Protein AF-A0A9E8KRK4-F1 (afdb_monomer)

Sequence (147 aa):
MFVSPEVLLDMTDKDNFKDTRAEELSDENQLSNKIKDSARQIWLAGLGAYNKAEEDAGKIFDKLVKEGEEIEHMTRGVVEKRIKVVEDTVEGVKEKANGTIGKLESVFDQRVSKALQKMGIPTRAEIKALEAQIEELKKQLKEGGKG

Secondary structure (DSSP, 8-state):
------------SSTTSSHHHHHHHHHHHHHHHHHHHHHHHHHHHHHHHHHHHHHHHHHHHHHHHHHHHHHHHHHHHHHHHHHHHHHHHHHHHHHHHHHHHHHHHHHHHHHHHHHHHHTT---HHHHHHHHHHHHHHHHHHHHHTT-

Foldseek 3Di:
DDDDDDDPDDPPDPPPPPPVVVVVVVVVVVVVVVVVVVVVVVVVVVVVVVVVCV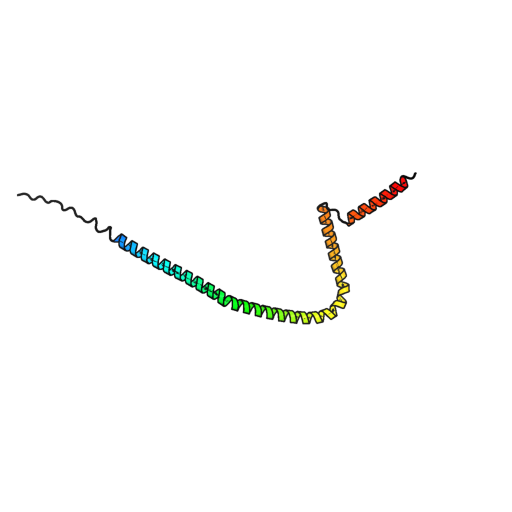VCVVVVVVVVVVVVVVVVVVVVVVVVVVVVVVVVVVVVCVVVVVVVVVVVVVVVVVVVCVVCVVVVHHDPVRVVVVVVVVVVVVVVCVVVVPD

Solvent-accessible surface area (backbone atoms only — not comparable to full-atom values): 8596 Å² total; per-residue (Å²): 136,85,88,81,88,81,82,81,79,81,88,82,82,72,84,79,72,64,59,66,58,58,54,53,58,50,53,51,51,52,51,53,50,53,50,53,51,49,52,49,50,54,50,51,49,50,54,51,50,50,54,49,49,57,64,48,44,55,58,52,48,55,49,51,50,51,54,48,52,52,52,48,53,54,49,48,58,52,46,56,59,46,48,66,58,42,62,76,46,48,78,74,41,59,74,66,49,55,63,54,53,54,52,54,52,52,53,48,53,53,51,52,52,54,51,34,50,77,72,71,42,83,49,73,68,56,53,52,54,50,52,53,51,51,54,52,52,52,48,53,50,59,62,66,72,72,119

Organism: NCBI:txid1632866

Mean predicted aligned error: 21.46 Å

Radius of gyration: 48.94 Å; Cα contacts (8 Å, |Δi|>4): 7; chains: 1; bounding box: 70×94×140 Å

pLDDT: mean 75.07, std 16.49, range [41.56, 96.25]

Structure (mmCIF, N/CA/C/O backbone):
data_AF-A0A9E8KRK4-F1
#
_entry.id   AF-A0A9E8KRK4-F1
#
loop_
_atom_site.group_PDB
_atom_site.id
_atom_site.type_symbol
_atom_site.label_atom_id
_atom_site.label_alt_id
_atom_site.label_comp_id
_atom_site.label_asym_id
_atom_site.label_entity_id
_atom_site.label_seq_id
_atom_site.pdbx_PDB_ins_code
_atom_site.Cartn_x
_atom_site.Cartn_y
_atom_site.Cartn_z
_atom_site.occupancy
_atom_site.B_iso_or_equiv
_atom_site.auth_seq_id
_atom_site.auth_comp_id
_atom_site.auth_asym_id
_atom_site.auth_atom_id
_atom_site.pdbx_PDB_model_num
ATOM 1 N N . MET A 1 1 ? 5.957 71.276 -94.567 1.00 41.56 1 MET A N 1
ATOM 2 C CA . MET A 1 1 ? 5.989 72.025 -93.293 1.00 41.56 1 MET A CA 1
ATOM 3 C C . MET A 1 1 ? 5.111 71.279 -92.303 1.00 41.56 1 MET A C 1
ATOM 5 O O . MET A 1 1 ? 4.092 70.760 -92.734 1.00 41.56 1 MET A O 1
ATOM 9 N N . PHE A 1 2 ? 5.519 71.273 -91.034 1.00 41.66 2 PHE A N 1
ATOM 10 C CA . PHE A 1 2 ? 4.837 70.743 -89.847 1.00 41.66 2 PHE A CA 1
ATOM 11 C C . PHE A 1 2 ? 4.926 69.237 -89.558 1.00 41.66 2 PHE A C 1
ATOM 13 O O . PHE A 1 2 ? 4.296 68.396 -90.186 1.00 41.66 2 PHE A O 1
ATOM 20 N N . VAL A 1 3 ? 5.735 68.966 -88.532 1.00 46.81 3 VAL A N 1
ATOM 21 C CA . VAL A 1 3 ? 5.814 67.748 -87.725 1.00 46.81 3 VAL A CA 1
ATOM 22 C C . VAL A 1 3 ? 4.644 67.760 -86.736 1.00 46.81 3 VAL A C 1
ATOM 24 O O . VAL A 1 3 ? 4.296 68.814 -86.206 1.00 46.81 3 VAL A O 1
ATOM 27 N N . SER A 1 4 ? 4.075 66.598 -86.436 1.00 46.97 4 SER A N 1
ATOM 28 C CA . SER A 1 4 ? 3.363 66.349 -85.177 1.00 46.97 4 SER A CA 1
ATOM 29 C C . SER A 1 4 ? 3.874 65.021 -84.611 1.00 46.97 4 SER A C 1
ATOM 31 O O . SER A 1 4 ? 3.850 64.032 -85.343 1.00 46.97 4 SER A O 1
ATOM 33 N N . PRO A 1 5 ? 4.401 64.983 -83.374 1.00 50.00 5 PRO A N 1
ATOM 34 C CA . PRO A 1 5 ? 4.857 63.753 -82.743 1.00 50.00 5 PRO A CA 1
ATOM 35 C C . PRO A 1 5 ? 3.694 63.117 -81.969 1.00 50.00 5 PRO A C 1
ATOM 37 O O . PRO A 1 5 ? 3.193 63.710 -81.015 1.00 50.00 5 PRO A O 1
ATOM 40 N N . GLU A 1 6 ? 3.255 61.920 -82.365 1.00 52.84 6 GLU A N 1
ATOM 41 C CA . GLU A 1 6 ? 2.418 61.102 -81.484 1.00 52.84 6 GLU A CA 1
ATOM 42 C C . GLU A 1 6 ? 3.288 60.502 -80.378 1.00 52.84 6 GLU A C 1
ATOM 44 O O . GLU A 1 6 ? 4.323 59.878 -80.619 1.00 52.84 6 GLU A O 1
ATOM 49 N N . VAL A 1 7 ? 2.854 60.749 -79.146 1.00 53.91 7 VAL A N 1
ATOM 50 C CA . VAL A 1 7 ? 3.416 60.213 -77.913 1.00 53.91 7 VAL A CA 1
ATOM 51 C C . VAL A 1 7 ? 3.187 58.702 -77.905 1.00 53.91 7 VAL A C 1
ATOM 53 O O . VAL A 1 7 ? 2.062 58.234 -77.749 1.00 53.91 7 VAL A O 1
ATOM 56 N N . LEU A 1 8 ? 4.268 57.944 -78.084 1.00 45.28 8 LEU A N 1
ATOM 57 C CA . LEU A 1 8 ? 4.301 56.499 -77.901 1.00 45.28 8 LEU A CA 1
ATOM 58 C C . LEU A 1 8 ? 4.106 56.196 -76.407 1.00 45.28 8 LEU A C 1
ATOM 60 O O . LEU A 1 8 ? 5.039 56.320 -75.616 1.00 45.28 8 LEU A O 1
ATOM 64 N N . LEU A 1 9 ? 2.873 55.863 -76.024 1.00 52.34 9 LEU A N 1
ATOM 65 C CA . LEU A 1 9 ? 2.528 55.436 -74.672 1.00 52.34 9 LEU A CA 1
ATOM 66 C C . LEU A 1 9 ? 3.186 54.073 -74.413 1.00 52.34 9 LEU A C 1
ATOM 68 O O . LEU A 1 9 ? 2.834 53.070 -75.033 1.00 52.34 9 LEU A O 1
ATOM 72 N N . ASP A 1 10 ? 4.190 54.089 -73.542 1.00 51.00 10 ASP A N 1
ATOM 73 C CA . ASP A 1 10 ? 4.962 52.939 -73.089 1.00 51.00 10 ASP A CA 1
ATOM 74 C C . ASP A 1 10 ? 4.035 51.846 -72.526 1.00 51.00 10 ASP A C 1
ATOM 76 O O . ASP A 1 10 ? 3.279 52.059 -71.578 1.00 51.00 10 ASP A O 1
ATOM 80 N N . MET A 1 11 ? 4.071 50.675 -73.161 1.00 48.31 11 MET A N 1
ATOM 81 C CA . MET A 1 11 ? 3.441 49.448 -72.691 1.00 48.31 11 MET A CA 1
ATOM 82 C C . MET A 1 11 ? 4.439 48.670 -71.817 1.00 48.31 11 MET A C 1
ATOM 84 O O . MET A 1 11 ? 4.900 47.606 -72.218 1.00 48.31 11 MET A O 1
ATOM 88 N N . THR A 1 12 ? 4.756 49.159 -70.619 1.00 55.94 12 THR A N 1
ATOM 89 C CA . THR A 1 12 ? 5.529 48.411 -69.605 1.00 55.94 12 THR A CA 1
ATOM 90 C C . THR A 1 12 ? 4.740 48.244 -68.313 1.00 55.94 12 THR A C 1
ATOM 92 O O . THR A 1 12 ? 5.127 48.726 -67.257 1.00 55.94 12 THR A O 1
ATOM 95 N N . ASP A 1 13 ? 3.616 47.522 -68.370 1.00 59.22 13 ASP A N 1
ATOM 96 C CA . ASP A 1 13 ? 2.919 47.132 -67.131 1.00 59.22 13 ASP A CA 1
ATOM 97 C C . ASP A 1 13 ? 2.108 45.827 -67.242 1.00 59.22 13 ASP A C 1
ATOM 99 O O . ASP A 1 13 ? 1.013 45.678 -66.697 1.00 59.22 13 ASP A O 1
ATOM 103 N N . LYS A 1 14 ? 2.615 44.843 -68.000 1.00 55.00 14 LYS A N 1
ATOM 104 C CA . LYS A 1 14 ? 2.030 43.483 -68.032 1.00 55.00 14 LYS 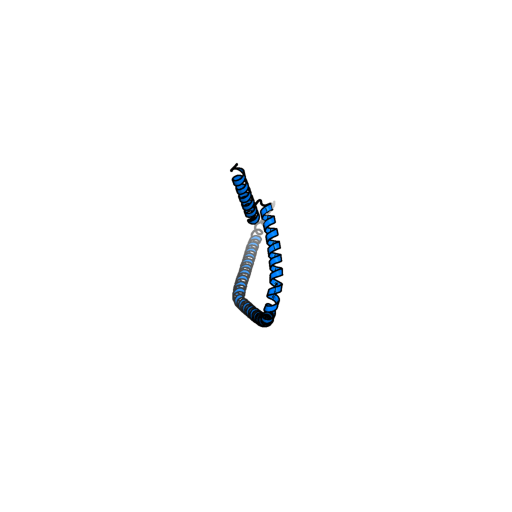A CA 1
ATOM 105 C C . LYS A 1 14 ? 3.021 42.342 -67.827 1.00 55.00 14 LYS A C 1
ATOM 107 O O . LYS A 1 14 ? 2.583 41.222 -67.554 1.00 55.00 14 LYS A O 1
ATOM 112 N N . ASP A 1 15 ? 4.320 42.619 -67.860 1.00 55.62 15 ASP A N 1
ATOM 113 C CA . ASP A 1 15 ? 5.356 41.583 -67.821 1.00 55.62 15 ASP A CA 1
ATOM 114 C C . ASP A 1 15 ? 5.916 41.325 -66.413 1.00 55.62 15 ASP A C 1
ATOM 116 O O . ASP A 1 15 ? 6.765 40.460 -66.251 1.00 55.62 15 ASP A O 1
ATOM 120 N N . ASN A 1 16 ? 5.413 42.016 -65.379 1.00 51.16 16 ASN A N 1
ATOM 121 C CA . ASN A 1 16 ? 5.883 41.858 -63.993 1.00 51.16 16 ASN A CA 1
ATOM 122 C C . ASN A 1 16 ? 4.881 41.155 -63.048 1.00 51.16 16 ASN A C 1
ATOM 124 O O . ASN A 1 16 ? 5.099 41.086 -61.847 1.00 51.16 16 ASN A O 1
ATOM 128 N N . PHE A 1 17 ? 3.757 40.629 -63.555 1.00 50.44 17 PHE A N 1
ATOM 129 C CA . PHE A 1 17 ? 2.760 39.934 -62.712 1.00 50.44 17 PHE A CA 1
ATOM 130 C C . PHE A 1 17 ? 2.837 38.398 -62.798 1.00 50.44 17 PHE A C 1
ATOM 132 O O . PHE A 1 17 ? 2.257 37.694 -61.973 1.00 50.44 17 PHE A O 1
ATOM 139 N N . LYS A 1 18 ? 3.516 37.850 -63.815 1.00 54.44 18 LYS A N 1
ATOM 140 C CA . LYS A 1 18 ? 3.541 36.398 -64.067 1.00 54.44 18 LYS A CA 1
ATOM 141 C C . LYS A 1 18 ? 4.725 35.666 -63.432 1.00 54.44 18 LYS A C 1
ATOM 143 O O . LYS A 1 18 ? 4.594 34.468 -63.201 1.00 54.44 18 LYS A O 1
ATOM 148 N N . ASP A 1 19 ? 5.819 36.360 -63.135 1.00 57.06 19 ASP A N 1
ATOM 149 C CA . ASP A 1 19 ? 7.064 35.736 -62.664 1.00 57.06 19 ASP A CA 1
ATOM 150 C C . ASP A 1 19 ? 7.009 35.403 -61.161 1.00 57.06 19 ASP A C 1
ATOM 152 O O . ASP A 1 19 ? 7.212 34.265 -60.747 1.00 57.06 19 ASP A O 1
ATOM 156 N N . THR A 1 20 ? 6.531 36.344 -60.341 1.00 55.06 20 THR A N 1
ATOM 157 C CA . THR A 1 20 ? 6.465 36.206 -58.874 1.00 55.06 20 THR A CA 1
ATOM 158 C C . THR A 1 20 ? 5.592 35.033 -58.404 1.00 55.06 20 THR A C 1
ATOM 160 O O . THR A 1 20 ? 5.883 34.385 -57.407 1.00 55.06 20 THR A O 1
ATOM 163 N N . ARG A 1 21 ? 4.528 34.700 -59.144 1.00 56.09 21 ARG A N 1
ATOM 164 C CA . ARG A 1 21 ? 3.570 33.651 -58.754 1.00 56.09 21 ARG A CA 1
ATOM 165 C C . ARG A 1 21 ? 4.003 32.241 -59.165 1.00 56.09 21 ARG A C 1
ATOM 167 O O . ARG A 1 21 ? 3.497 31.269 -58.611 1.00 56.09 21 ARG A O 1
ATOM 174 N N . ALA A 1 22 ? 4.902 32.110 -60.141 1.00 56.44 22 ALA A N 1
ATOM 175 C CA . ALA A 1 22 ? 5.449 30.815 -60.545 1.00 56.44 22 ALA A CA 1
ATOM 176 C C . ALA A 1 22 ? 6.539 30.337 -59.569 1.00 56.44 22 ALA A C 1
ATOM 178 O O . ALA A 1 22 ? 6.590 29.146 -59.257 1.00 56.44 22 ALA A O 1
ATOM 179 N N . GLU A 1 23 ? 7.341 31.262 -59.036 1.00 55.16 23 GLU A N 1
ATOM 180 C CA . GLU A 1 23 ? 8.349 30.975 -58.009 1.00 55.16 23 GLU A CA 1
ATOM 181 C C . GLU A 1 23 ? 7.698 30.627 -56.657 1.00 55.16 23 GLU A C 1
ATOM 183 O O . GLU A 1 23 ? 7.994 29.566 -56.102 1.00 55.16 23 GLU A O 1
ATOM 188 N N . GLU A 1 24 ? 6.702 31.403 -56.202 1.00 57.31 24 GLU A N 1
ATOM 189 C CA . GLU A 1 24 ? 5.967 31.148 -54.945 1.00 57.31 24 GLU A CA 1
ATOM 190 C C . GLU A 1 24 ? 5.288 29.764 -54.905 1.00 57.31 24 GLU A C 1
ATOM 192 O O . GLU A 1 24 ? 5.373 29.046 -53.906 1.00 57.31 24 GLU A O 1
ATOM 197 N N . LEU A 1 25 ? 4.664 29.336 -56.012 1.00 58.69 25 LEU A N 1
ATOM 198 C CA . LEU A 1 25 ? 4.032 28.012 -56.118 1.00 58.69 25 LEU A CA 1
ATOM 199 C C . LEU A 1 25 ? 5.056 26.866 -56.101 1.00 58.69 25 LEU A C 1
ATOM 201 O O . LEU A 1 25 ? 4.727 25.741 -55.712 1.00 58.69 25 LEU A O 1
ATOM 205 N N . SER A 1 26 ? 6.285 27.116 -56.555 1.00 61.09 26 SER A N 1
ATOM 206 C CA . SER A 1 26 ? 7.345 26.108 -56.586 1.00 61.09 26 SER A CA 1
ATOM 207 C C . SER A 1 26 ? 7.967 25.902 -55.201 1.00 61.09 26 SER A C 1
ATOM 209 O O . SER A 1 26 ? 8.136 24.756 -54.772 1.00 61.09 26 SER A O 1
ATOM 211 N N . ASP A 1 27 ? 8.181 26.987 -54.455 1.00 67.75 27 ASP A N 1
ATOM 212 C CA . ASP A 1 27 ? 8.719 26.957 -53.096 1.00 67.75 27 ASP A CA 1
ATOM 213 C C . ASP A 1 27 ? 7.719 26.367 -52.094 1.00 67.75 27 ASP A C 1
ATOM 215 O O . ASP A 1 27 ? 8.097 25.568 -51.231 1.00 67.75 27 ASP A O 1
ATOM 219 N N . GLU A 1 28 ? 6.422 26.657 -52.248 1.00 69.31 28 GLU A N 1
ATOM 220 C CA . GLU A 1 28 ? 5.367 26.067 -51.416 1.00 69.31 28 GLU A CA 1
ATOM 221 C C . GLU A 1 28 ? 5.260 24.545 -51.622 1.00 69.31 28 GLU A C 1
ATOM 223 O O . GLU A 1 28 ? 5.135 23.777 -50.660 1.00 69.31 28 GLU A O 1
ATOM 228 N N . ASN A 1 29 ? 5.406 24.074 -52.866 1.00 74.69 29 ASN A N 1
ATOM 229 C CA . ASN A 1 29 ? 5.457 22.643 -53.170 1.00 74.69 29 A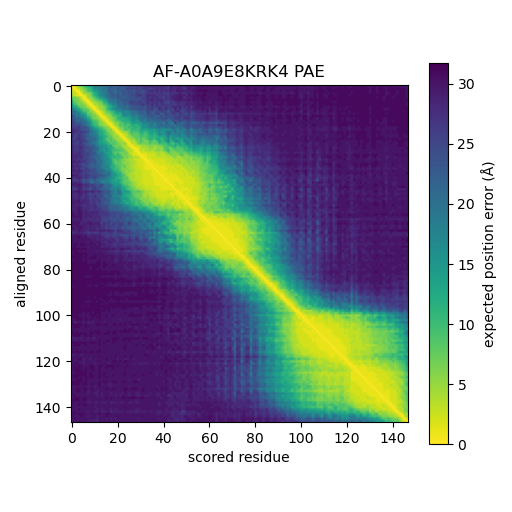SN A CA 1
ATOM 230 C C . ASN A 1 29 ? 6.713 21.973 -52.590 1.00 74.69 29 ASN A C 1
ATOM 232 O O . ASN A 1 29 ? 6.627 20.872 -52.037 1.00 74.69 29 ASN A O 1
ATOM 236 N N . GLN A 1 30 ? 7.875 22.627 -52.663 1.00 79.00 30 GLN A N 1
ATOM 237 C CA . GLN A 1 30 ? 9.105 22.110 -52.058 1.00 79.00 30 GLN A CA 1
ATOM 238 C C . GLN A 1 30 ? 9.022 22.053 -50.527 1.00 79.00 30 GLN A C 1
ATOM 240 O O . GLN A 1 30 ? 9.457 21.065 -49.926 1.00 79.00 30 GLN A O 1
ATOM 245 N N . LEU A 1 31 ? 8.432 23.065 -49.888 1.00 77.38 31 LEU A N 1
ATOM 246 C CA . LEU A 1 31 ? 8.219 23.091 -48.443 1.00 77.38 31 LEU A CA 1
ATOM 247 C C . LEU A 1 31 ? 7.224 22.008 -48.003 1.00 77.38 31 LEU A C 1
ATOM 249 O O . LEU A 1 31 ? 7.500 21.267 -47.057 1.00 77.38 31 LEU A O 1
ATOM 253 N N . SER A 1 32 ? 6.115 21.847 -48.730 1.00 85.62 32 SER A N 1
ATOM 254 C CA . SER A 1 32 ? 5.121 20.796 -48.475 1.00 85.62 32 SER A CA 1
ATOM 255 C C . SER A 1 32 ? 5.734 19.394 -48.559 1.00 85.62 32 SER A C 1
ATOM 257 O O . SER A 1 32 ? 5.465 18.541 -47.709 1.00 85.62 32 SER A O 1
ATOM 259 N N . ASN A 1 33 ? 6.619 19.155 -49.532 1.00 86.50 33 ASN A N 1
ATOM 260 C CA . ASN A 1 33 ? 7.318 17.877 -49.672 1.00 86.50 33 ASN A CA 1
ATOM 261 C C . ASN A 1 33 ? 8.293 17.619 -48.513 1.00 86.50 33 ASN A C 1
ATOM 263 O O . ASN A 1 33 ? 8.239 16.550 -47.907 1.00 86.50 33 ASN A O 1
ATOM 267 N N . LYS A 1 34 ? 9.092 18.615 -48.106 1.00 88.75 34 LYS A N 1
ATOM 268 C CA . LYS A 1 34 ? 9.997 18.495 -46.945 1.0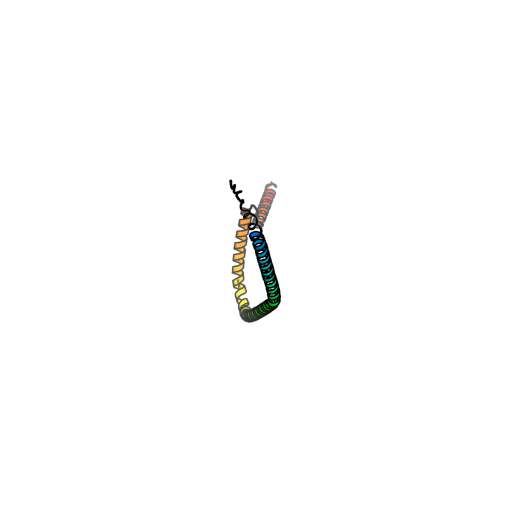0 88.75 34 LYS A CA 1
ATOM 269 C C . LYS A 1 34 ? 9.249 18.211 -45.638 1.00 88.75 34 LYS A C 1
ATOM 271 O O . LYS A 1 34 ? 9.725 17.424 -44.817 1.00 88.75 34 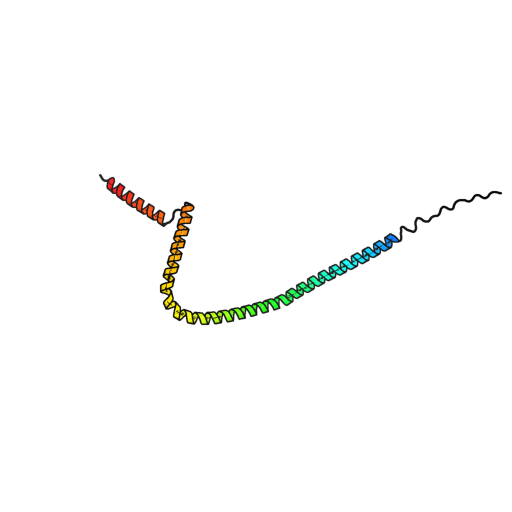LYS A O 1
ATOM 276 N N . ILE A 1 35 ? 8.070 18.811 -45.446 1.00 89.00 35 ILE A N 1
ATOM 277 C CA . ILE A 1 35 ? 7.216 18.558 -44.273 1.00 89.00 35 ILE A CA 1
ATOM 278 C C . ILE A 1 35 ? 6.676 17.124 -44.300 1.00 89.00 35 ILE A C 1
ATOM 280 O O . ILE A 1 35 ? 6.726 16.438 -43.279 1.00 89.00 35 ILE A O 1
ATOM 284 N N . LYS A 1 36 ? 6.203 16.638 -45.454 1.00 88.31 36 LYS A N 1
ATOM 285 C CA . LYS A 1 36 ? 5.734 15.248 -45.606 1.00 88.31 36 LYS A CA 1
ATOM 286 C C . LYS A 1 36 ? 6.849 14.236 -45.351 1.00 88.31 36 LYS A C 1
ATOM 288 O O . LYS A 1 36 ? 6.607 13.231 -44.682 1.00 88.31 36 LYS A O 1
ATOM 293 N N . ASP A 1 37 ? 8.058 14.511 -45.829 1.00 90.38 37 ASP A N 1
ATOM 294 C CA . ASP A 1 37 ? 9.218 13.648 -45.598 1.00 90.38 37 ASP A CA 1
ATOM 295 C C . ASP A 1 37 ? 9.626 13.636 -44.122 1.00 90.38 37 ASP A C 1
ATOM 297 O O . ASP A 1 37 ? 9.838 12.568 -43.548 1.00 90.38 37 ASP A O 1
ATOM 301 N N . SER A 1 38 ? 9.623 14.800 -43.468 1.00 90.31 38 SER A N 1
ATOM 302 C CA . SER A 1 38 ? 9.872 14.917 -42.025 1.00 90.31 38 SER A CA 1
ATOM 303 C C . SER A 1 38 ? 8.817 14.170 -41.203 1.00 90.31 38 SER A C 1
ATOM 305 O O . SER A 1 38 ? 9.152 13.405 -40.301 1.00 90.31 38 SER A O 1
ATOM 307 N N . ALA A 1 39 ? 7.535 14.324 -41.544 1.00 90.31 39 ALA A N 1
ATOM 308 C CA . ALA A 1 39 ? 6.440 13.623 -40.878 1.00 90.31 39 ALA A CA 1
ATOM 309 C C . ALA A 1 39 ? 6.554 12.099 -41.045 1.00 90.31 39 ALA A C 1
ATOM 311 O O . ALA A 1 39 ? 6.360 11.351 -40.086 1.00 90.31 39 ALA A O 1
ATOM 312 N N . ARG A 1 40 ? 6.937 11.629 -42.240 1.00 91.06 40 ARG A N 1
ATOM 313 C CA . ARG A 1 40 ? 7.214 10.211 -42.502 1.00 91.06 40 ARG A CA 1
ATOM 314 C C . ARG A 1 40 ? 8.386 9.707 -41.664 1.00 91.06 40 ARG A C 1
ATOM 316 O O . ARG A 1 40 ? 8.292 8.618 -41.110 1.00 91.06 40 ARG A O 1
ATOM 323 N N . GLN A 1 41 ? 9.469 10.473 -41.553 1.00 93.19 41 GLN A N 1
ATOM 324 C CA . GLN A 1 41 ? 10.622 10.103 -40.730 1.00 93.19 41 GLN A CA 1
ATOM 325 C C . GLN A 1 41 ? 10.263 10.018 -39.247 1.00 93.19 41 GLN A C 1
ATOM 327 O O . GLN A 1 41 ? 10.619 9.036 -38.604 1.00 93.19 41 GLN A O 1
ATOM 332 N N . ILE A 1 42 ? 9.510 10.988 -38.719 1.00 93.38 42 ILE A N 1
ATOM 333 C CA . ILE A 1 42 ? 9.024 10.962 -37.332 1.00 93.38 42 ILE A CA 1
ATOM 334 C C . ILE A 1 42 ? 8.140 9.734 -37.101 1.00 93.38 42 ILE A C 1
ATOM 336 O O . ILE A 1 42 ? 8.306 9.034 -36.105 1.00 93.38 42 ILE A O 1
ATOM 340 N N . TRP A 1 43 ? 7.242 9.428 -38.039 1.00 90.12 43 TRP A N 1
ATOM 341 C CA . TRP A 1 43 ? 6.377 8.255 -37.947 1.00 90.12 43 TRP A CA 1
ATOM 342 C C . TRP A 1 43 ? 7.169 6.941 -37.967 1.00 90.12 43 TRP A C 1
ATOM 344 O O . TRP A 1 43 ? 6.950 6.072 -37.126 1.00 90.12 43 TRP A O 1
ATOM 354 N N . LEU A 1 44 ? 8.132 6.803 -38.883 1.00 96.25 44 LEU A N 1
ATOM 355 C CA . LEU A 1 44 ? 9.001 5.626 -38.965 1.00 96.25 44 LEU A CA 1
ATOM 356 C C . LEU A 1 44 ? 9.899 5.483 -37.732 1.00 96.25 44 LEU A C 1
ATOM 358 O O . LEU A 1 44 ? 10.081 4.372 -37.244 1.00 96.25 44 LEU A O 1
ATOM 362 N N . ALA A 1 45 ? 10.420 6.590 -37.201 1.00 92.62 45 ALA A N 1
ATOM 363 C CA . ALA A 1 45 ? 11.179 6.602 -35.956 1.00 92.62 45 ALA A CA 1
ATOM 364 C C . ALA A 1 45 ? 10.304 6.183 -34.765 1.00 92.62 45 ALA A C 1
ATOM 366 O O . ALA A 1 45 ? 10.741 5.384 -33.941 1.00 92.62 45 ALA A O 1
ATOM 367 N N . GLY A 1 46 ? 9.053 6.651 -34.711 1.00 89.94 46 GLY A N 1
ATOM 368 C CA . GLY A 1 46 ? 8.070 6.227 -33.715 1.00 89.94 46 GLY A CA 1
ATOM 369 C C . GLY A 1 46 ? 7.763 4.730 -33.792 1.00 89.94 46 GLY A C 1
ATOM 370 O O . GLY A 1 46 ? 7.817 4.042 -32.775 1.00 89.94 46 GLY A O 1
ATOM 371 N N . LEU A 1 47 ? 7.518 4.199 -34.995 1.00 91.50 47 LEU A N 1
ATOM 372 C CA . LEU A 1 47 ? 7.292 2.764 -35.209 1.00 91.50 47 LEU A CA 1
ATOM 373 C C . LEU A 1 47 ? 8.536 1.918 -34.894 1.00 91.50 47 LEU A C 1
ATOM 375 O O . LEU A 1 47 ? 8.417 0.838 -34.321 1.00 91.50 47 LEU A O 1
ATOM 379 N N . GLY A 1 48 ? 9.733 2.404 -35.231 1.00 86.31 48 GLY A N 1
ATOM 380 C CA . GLY A 1 48 ? 10.995 1.743 -34.900 1.00 86.31 48 GLY A CA 1
ATOM 381 C C . GLY A 1 48 ? 11.255 1.700 -33.393 1.00 86.31 48 GLY A C 1
ATOM 382 O O . GLY A 1 48 ? 11.616 0.651 -32.866 1.00 86.31 48 GLY A O 1
ATOM 383 N N . ALA A 1 49 ? 11.013 2.808 -32.689 1.00 88.44 49 ALA A N 1
ATOM 384 C CA . ALA A 1 49 ? 11.136 2.883 -31.235 1.00 88.44 49 ALA A CA 1
ATOM 385 C C . ALA A 1 49 ? 10.096 2.011 -30.514 1.00 88.44 49 ALA A C 1
ATOM 387 O O . ALA A 1 49 ? 10.441 1.367 -29.529 1.00 88.44 49 ALA A O 1
ATOM 388 N N . TYR A 1 50 ? 8.856 1.942 -31.015 1.00 81.31 50 TYR A N 1
ATOM 389 C CA . TYR A 1 50 ? 7.815 1.063 -30.472 1.00 81.31 50 TYR A CA 1
ATOM 390 C C . TYR A 1 50 ? 8.196 -0.417 -30.598 1.00 81.31 50 TYR A C 1
ATOM 392 O O . TYR A 1 50 ? 8.214 -1.126 -29.595 1.00 81.31 50 TYR A O 1
ATOM 400 N N . ASN A 1 51 ? 8.600 -0.859 -31.796 1.00 82.81 51 ASN A N 1
ATOM 401 C CA . ASN A 1 51 ? 9.077 -2.231 -32.005 1.00 82.81 51 ASN A CA 1
ATOM 402 C C . ASN A 1 51 ? 10.308 -2.543 -31.138 1.00 82.81 51 ASN A C 1
ATOM 404 O O . ASN A 1 51 ? 10.421 -3.637 -30.591 1.00 82.81 51 ASN A O 1
ATOM 408 N N . LYS A 1 52 ? 11.226 -1.579 -30.973 1.00 77.69 52 LYS A N 1
ATOM 409 C CA . LYS A 1 52 ? 12.410 -1.748 -30.121 1.00 77.69 52 LYS A CA 1
ATOM 410 C C . LYS A 1 52 ? 12.046 -1.862 -28.640 1.00 77.69 52 LYS A C 1
ATOM 412 O O . LYS A 1 52 ? 12.617 -2.689 -27.936 1.00 77.69 52 LYS A O 1
ATOM 417 N N . ALA A 1 53 ? 11.085 -1.065 -28.179 1.00 76.12 53 ALA A N 1
ATOM 418 C CA . ALA A 1 53 ? 10.557 -1.147 -26.825 1.00 76.12 53 ALA A CA 1
ATOM 419 C C . ALA A 1 53 ? 9.835 -2.479 -26.573 1.00 76.12 53 ALA A C 1
ATOM 421 O O . ALA A 1 53 ? 9.994 -3.028 -25.493 1.00 76.12 53 ALA A O 1
ATOM 422 N N . GLU A 1 54 ? 9.103 -3.026 -27.549 1.00 74.75 54 GLU A N 1
ATOM 423 C CA . GLU A 1 54 ? 8.487 -4.358 -27.453 1.00 74.75 54 GLU A CA 1
ATOM 424 C C . GLU A 1 54 ? 9.544 -5.477 -27.390 1.00 74.75 54 GLU A C 1
ATOM 426 O O . GLU A 1 54 ? 9.487 -6.339 -26.513 1.00 74.75 54 GLU A O 1
ATOM 431 N N . GLU A 1 55 ? 10.563 -5.428 -28.255 1.00 75.12 55 GLU A N 1
ATOM 432 C CA . GLU A 1 55 ? 11.667 -6.400 -28.269 1.00 75.12 55 GLU A CA 1
ATOM 433 C C . GLU A 1 55 ? 12.485 -6.372 -26.963 1.00 75.12 55 GLU A C 1
ATOM 435 O O . GLU A 1 55 ? 12.877 -7.411 -26.425 1.00 75.12 55 GLU A O 1
ATOM 440 N N . ASP A 1 56 ? 12.755 -5.176 -26.436 1.00 76.88 56 ASP A N 1
ATOM 441 C CA . ASP A 1 56 ? 13.534 -5.006 -25.212 1.00 76.88 56 ASP A CA 1
ATOM 442 C C . ASP A 1 56 ? 12.672 -5.140 -23.938 1.00 76.88 56 ASP A C 1
ATOM 444 O O . ASP A 1 56 ? 13.220 -5.421 -22.869 1.00 76.88 56 ASP A O 1
ATOM 448 N N . ALA A 1 57 ? 11.337 -5.047 -24.030 1.00 71.00 57 ALA A N 1
ATOM 449 C CA . ALA A 1 57 ? 10.424 -5.270 -22.903 1.00 71.00 57 ALA A CA 1
ATOM 450 C C . ALA A 1 57 ? 10.517 -6.700 -22.360 1.00 71.00 57 ALA A C 1
ATOM 452 O O . ALA A 1 57 ? 10.540 -6.876 -21.143 1.00 71.00 57 ALA A O 1
ATOM 453 N N . GLY A 1 58 ? 10.646 -7.708 -23.231 1.00 77.19 58 GLY A N 1
ATOM 454 C CA . GLY A 1 58 ? 10.844 -9.100 -22.805 1.00 77.19 58 GLY A CA 1
ATOM 455 C C . GLY A 1 58 ? 12.132 -9.284 -21.996 1.00 77.19 58 GLY A C 1
ATOM 456 O O . GLY A 1 58 ? 12.116 -9.870 -20.919 1.00 77.19 58 GLY A O 1
ATOM 457 N N . LYS A 1 59 ? 13.238 -8.678 -22.448 1.00 82.75 59 LYS A N 1
ATOM 458 C CA . LYS A 1 59 ? 14.539 -8.741 -21.752 1.00 82.75 59 LYS A CA 1
ATOM 459 C C . LYS A 1 59 ? 14.504 -8.032 -20.395 1.00 82.75 59 LYS A C 1
ATOM 461 O O . LYS A 1 59 ? 15.122 -8.499 -19.440 1.00 82.75 59 LYS A O 1
ATOM 466 N N . ILE A 1 60 ? 13.805 -6.897 -20.305 1.00 79.44 60 ILE A N 1
ATOM 467 C CA . ILE A 1 60 ? 13.623 -6.163 -19.045 1.00 79.44 60 ILE A CA 1
ATOM 468 C C . ILE A 1 60 ? 12.725 -6.959 -18.093 1.00 79.44 60 ILE A C 1
ATOM 470 O O . ILE A 1 60 ? 13.042 -7.049 -16.910 1.00 79.44 60 ILE A O 1
ATOM 474 N N . PHE A 1 61 ? 11.655 -7.576 -18.596 1.00 79.00 61 PHE A N 1
ATOM 475 C CA . PHE A 1 61 ? 10.792 -8.453 -17.809 1.00 79.00 61 PHE A CA 1
ATOM 476 C C . PHE A 1 61 ? 11.565 -9.654 -17.256 1.00 79.00 61 PHE A C 1
ATOM 478 O O . PHE A 1 61 ? 11.565 -9.856 -16.048 1.00 79.00 61 PHE A O 1
ATOM 485 N N . ASP A 1 62 ? 12.303 -10.381 -18.097 1.00 87.62 62 ASP A N 1
ATOM 486 C CA . ASP A 1 62 ? 13.127 -11.519 -17.669 1.00 87.62 62 ASP A CA 1
ATOM 487 C C . ASP A 1 62 ? 14.162 -11.113 -16.611 1.00 87.62 62 ASP A C 1
ATOM 489 O O . ASP A 1 62 ? 14.436 -11.861 -15.670 1.00 87.62 62 ASP A O 1
ATOM 493 N N . LYS A 1 63 ? 14.738 -9.911 -16.742 1.00 89.69 63 LYS A N 1
ATOM 494 C CA . LYS A 1 63 ? 15.654 -9.352 -15.744 1.00 89.69 63 LYS A CA 1
ATOM 495 C C . LYS A 1 63 ? 14.941 -9.068 -14.418 1.00 89.69 63 LYS A C 1
ATOM 497 O O . LYS A 1 63 ? 15.449 -9.465 -13.375 1.00 89.69 63 LYS A O 1
ATOM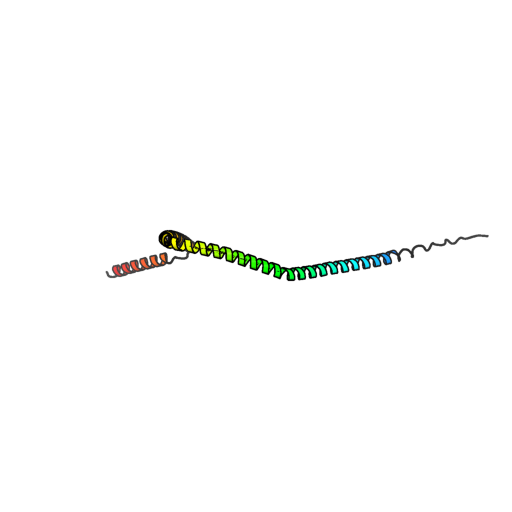 502 N N . LEU A 1 64 ? 13.770 -8.430 -14.456 1.00 87.88 64 LEU A N 1
ATOM 503 C CA . LEU A 1 64 ? 12.961 -8.153 -13.265 1.00 87.88 64 LEU A CA 1
ATOM 504 C C . LEU A 1 64 ? 12.474 -9.439 -12.585 1.00 87.88 64 LEU A C 1
ATOM 506 O O . LEU A 1 64 ? 12.447 -9.501 -11.359 1.00 87.88 64 LEU A O 1
ATOM 510 N N . VAL A 1 65 ? 12.128 -10.472 -13.358 1.00 92.75 65 VAL A N 1
ATOM 511 C CA . VAL A 1 65 ? 11.759 -11.794 -12.832 1.00 92.75 65 VAL A CA 1
ATOM 512 C C . VAL A 1 65 ? 12.937 -12.413 -12.089 1.00 92.75 65 VAL A C 1
ATOM 514 O O . VAL A 1 65 ? 12.774 -12.788 -10.934 1.00 92.75 65 VAL A O 1
ATOM 517 N N . LYS A 1 66 ? 14.134 -12.440 -12.688 1.00 93.62 66 LYS A N 1
ATOM 518 C CA . LYS A 1 66 ? 15.343 -12.951 -12.019 1.00 93.62 66 LYS A CA 1
ATOM 519 C C . LYS A 1 66 ? 15.685 -12.181 -10.745 1.00 93.62 66 LYS A C 1
ATOM 521 O O . LYS A 1 66 ? 15.991 -12.794 -9.730 1.00 93.62 66 LYS A O 1
ATOM 526 N N . GLU A 1 67 ? 15.608 -10.851 -10.777 1.00 91.12 67 GLU A N 1
ATOM 527 C CA . GLU A 1 67 ? 15.812 -10.021 -9.581 1.00 91.12 67 GLU A CA 1
ATOM 528 C C . GLU A 1 67 ? 14.762 -10.335 -8.497 1.00 91.12 67 GLU A C 1
ATOM 530 O O . GLU A 1 67 ? 15.093 -10.409 -7.313 1.00 91.12 67 GLU A O 1
ATOM 535 N N . GLY A 1 68 ? 13.509 -10.585 -8.891 1.00 89.75 68 GLY A N 1
ATOM 536 C CA . GLY A 1 68 ? 12.439 -11.030 -7.999 1.00 89.75 68 GLY A CA 1
ATOM 537 C C . GLY A 1 68 ? 12.697 -12.406 -7.380 1.00 89.75 68 GLY A C 1
ATOM 538 O O . GLY A 1 68 ? 12.547 -12.559 -6.169 1.00 89.75 68 GLY A O 1
ATOM 539 N N . GLU A 1 69 ? 13.137 -13.381 -8.179 1.00 91.50 69 GLU A N 1
ATOM 540 C CA . GLU A 1 69 ? 13.515 -14.727 -7.722 1.00 91.50 69 GLU A CA 1
ATOM 541 C C . GLU A 1 69 ? 14.706 -14.685 -6.749 1.00 91.50 69 GLU A C 1
ATOM 543 O O . GLU A 1 69 ? 14.693 -15.362 -5.719 1.00 91.50 69 GLU A O 1
ATOM 548 N N . GLU A 1 70 ? 15.720 -13.854 -7.015 1.00 88.12 70 GLU A N 1
ATOM 549 C CA . GLU A 1 70 ? 16.851 -13.654 -6.101 1.00 88.12 70 GLU A CA 1
ATOM 550 C C . GLU A 1 70 ? 16.406 -13.018 -4.776 1.00 88.12 70 GLU A C 1
ATOM 552 O O . GLU A 1 70 ? 16.804 -13.480 -3.700 1.00 88.12 70 GLU A O 1
ATOM 557 N N . ILE A 1 71 ? 15.544 -11.995 -4.824 1.00 87.56 71 ILE A N 1
ATOM 558 C CA . ILE A 1 71 ? 14.967 -11.369 -3.626 1.00 87.56 71 ILE A CA 1
ATOM 559 C C . ILE A 1 71 ? 14.120 -12.375 -2.838 1.00 87.56 71 ILE A C 1
ATOM 561 O O . ILE A 1 71 ? 14.219 -12.414 -1.606 1.00 87.56 71 ILE A O 1
ATOM 565 N N . GLU A 1 72 ? 13.315 -13.202 -3.510 1.00 80.94 72 GLU A N 1
ATOM 566 C CA . GLU A 1 72 ? 12.532 -14.262 -2.874 1.00 80.94 72 GLU A CA 1
ATOM 567 C C . GLU A 1 72 ? 13.452 -15.278 -2.194 1.00 80.94 72 GLU A C 1
ATOM 569 O O . GLU A 1 72 ? 13.271 -15.559 -1.011 1.00 80.94 72 GLU A O 1
ATOM 574 N N . HIS A 1 73 ? 14.476 -15.782 -2.886 1.00 82.00 73 HIS A N 1
ATOM 575 C CA . HIS A 1 73 ? 15.419 -16.756 -2.339 1.00 82.00 73 HIS A CA 1
ATOM 576 C C . HIS A 1 73 ? 16.163 -16.205 -1.113 1.00 82.00 73 HIS A C 1
ATOM 578 O O . HIS A 1 73 ? 16.266 -16.873 -0.079 1.00 82.00 73 HIS A O 1
ATOM 584 N N . MET A 1 74 ? 16.629 -14.955 -1.185 1.00 77.31 74 MET A N 1
ATOM 585 C CA . MET A 1 74 ? 17.276 -14.278 -0.060 1.00 77.31 74 MET A CA 1
ATOM 586 C C . MET A 1 74 ? 16.309 -14.066 1.110 1.00 77.31 74 MET A C 1
ATOM 588 O O . MET A 1 74 ? 16.667 -14.312 2.264 1.00 77.31 74 MET A O 1
ATOM 592 N N . THR A 1 75 ? 15.066 -13.667 0.833 1.00 71.75 75 THR A N 1
ATOM 593 C CA . THR A 1 75 ? 14.033 -13.467 1.858 1.00 71.75 75 THR A CA 1
ATOM 594 C C . THR A 1 75 ? 13.636 -14.792 2.501 1.00 71.75 75 THR A C 1
ATOM 596 O O . THR A 1 75 ? 13.605 -14.888 3.727 1.00 71.75 75 THR A O 1
ATOM 599 N N . ARG A 1 76 ? 13.417 -15.843 1.709 1.00 70.44 76 ARG A N 1
ATOM 600 C CA . ARG A 1 76 ? 13.091 -17.191 2.179 1.00 70.44 76 ARG A CA 1
ATOM 601 C C . ARG A 1 76 ? 14.216 -17.777 3.026 1.00 70.44 76 ARG A C 1
ATOM 603 O O . ARG A 1 76 ? 13.941 -18.274 4.112 1.00 70.44 76 ARG A O 1
ATOM 610 N N . GLY A 1 77 ? 15.477 -17.633 2.615 1.00 61.91 77 GLY A N 1
ATOM 611 C CA . GLY A 1 77 ? 16.629 -18.085 3.404 1.00 61.91 77 GLY A CA 1
ATOM 612 C C . GLY A 1 77 ? 16.795 -17.339 4.738 1.00 61.91 77 GLY A C 1
ATOM 613 O O . GLY A 1 77 ? 17.214 -17.924 5.740 1.00 61.91 77 GLY A O 1
ATOM 614 N N . VAL A 1 78 ? 16.429 -16.053 4.789 1.00 60.31 78 VAL A N 1
ATOM 615 C CA . VAL A 1 78 ? 16.404 -15.263 6.034 1.00 60.31 78 VAL A CA 1
ATOM 616 C C . VAL A 1 78 ? 15.205 -15.639 6.911 1.00 60.31 78 VAL A C 1
ATOM 618 O O . VAL A 1 78 ? 15.345 -15.707 8.133 1.00 60.31 78 VAL A O 1
ATOM 621 N N . VAL A 1 79 ? 14.046 -15.923 6.317 1.00 57.75 79 VAL A N 1
ATOM 622 C CA . VAL A 1 79 ? 12.838 -16.366 7.025 1.00 57.75 79 VAL A CA 1
ATOM 623 C C . VAL A 1 79 ? 13.028 -17.769 7.604 1.00 57.75 79 VAL A C 1
ATOM 625 O O . VAL A 1 79 ? 12.757 -17.956 8.784 1.00 57.75 79 VAL A O 1
ATOM 628 N N . GLU A 1 80 ? 13.595 -18.725 6.865 1.00 57.12 80 GLU A N 1
ATOM 629 C CA . GLU A 1 80 ? 13.891 -20.078 7.366 1.00 57.12 80 GLU A CA 1
ATOM 630 C C . GLU A 1 80 ? 14.890 -20.058 8.540 1.00 57.12 80 GLU A C 1
ATOM 632 O O . GLU A 1 80 ? 14.716 -20.786 9.521 1.00 57.12 80 GLU A O 1
ATOM 637 N N . LYS A 1 81 ? 15.892 -19.165 8.510 1.0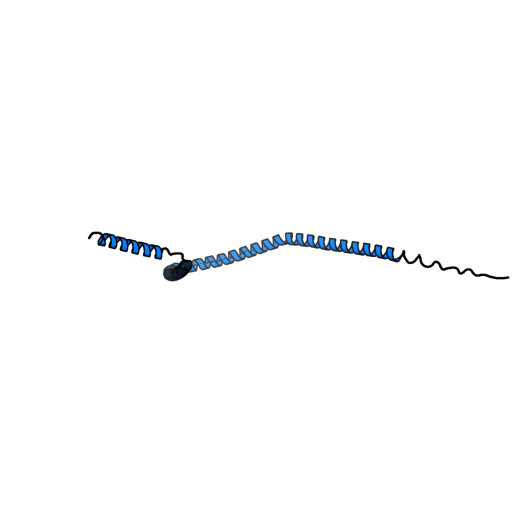0 56.44 81 LYS A N 1
ATOM 638 C CA . LYS A 1 81 ? 16.812 -18.958 9.645 1.00 56.44 81 LYS A CA 1
ATOM 639 C C . LYS A 1 81 ? 16.151 -18.276 10.845 1.00 56.44 81 LYS A C 1
ATOM 641 O O . LYS A 1 81 ? 16.525 -18.577 11.975 1.00 56.44 81 LYS A O 1
ATOM 646 N N . ARG A 1 82 ? 15.177 -17.381 10.637 1.00 54.41 82 ARG A N 1
ATOM 647 C CA . ARG A 1 82 ? 14.421 -16.763 11.742 1.00 54.41 82 ARG A CA 1
ATOM 648 C C . ARG A 1 82 ? 13.351 -17.689 12.315 1.00 54.41 82 ARG A C 1
ATOM 650 O O . ARG A 1 82 ? 13.152 -17.650 13.520 1.00 54.41 82 ARG A O 1
ATOM 657 N N . ILE A 1 83 ? 12.718 -18.546 11.514 1.00 52.84 83 ILE A N 1
ATOM 658 C CA . ILE A 1 83 ? 11.712 -19.506 11.996 1.00 52.84 83 ILE A CA 1
ATOM 659 C C . ILE A 1 83 ? 12.340 -20.486 12.993 1.00 52.84 83 ILE A C 1
ATOM 661 O O . ILE A 1 83 ? 11.785 -20.654 14.072 1.00 52.84 83 ILE A O 1
ATOM 665 N N . LYS A 1 84 ? 13.543 -21.017 12.726 1.00 54.62 84 LYS A N 1
ATOM 666 C CA . LYS A 1 84 ? 14.238 -21.899 13.687 1.00 54.62 84 LYS A CA 1
ATOM 667 C C . LYS A 1 84 ? 14.610 -21.226 15.016 1.00 54.62 84 LYS A C 1
ATOM 669 O O . LYS A 1 84 ? 14.671 -21.900 16.030 1.00 54.62 84 LYS A O 1
ATOM 674 N N . VAL A 1 85 ? 14.848 -19.912 15.030 1.00 55.44 85 VAL A N 1
ATOM 675 C CA . VAL A 1 85 ? 15.125 -19.154 16.271 1.00 55.44 85 VAL A CA 1
ATOM 676 C C . VAL A 1 85 ? 13.827 -18.767 16.996 1.00 55.44 85 VAL A C 1
ATOM 678 O O . VAL A 1 85 ? 13.800 -18.606 18.215 1.00 55.44 85 VAL A O 1
ATOM 681 N N . VAL A 1 86 ? 12.732 -18.620 16.251 1.00 51.09 86 VAL A N 1
ATOM 682 C CA . VAL A 1 86 ? 11.415 -18.254 16.779 1.00 51.09 86 VAL A CA 1
ATOM 683 C C . VAL A 1 86 ? 10.676 -19.472 17.339 1.00 51.09 86 VAL A C 1
ATOM 685 O O . VAL A 1 86 ? 9.979 -19.315 18.334 1.00 51.09 86 VAL A O 1
ATOM 688 N N . GLU A 1 87 ? 10.862 -20.676 16.798 1.00 52.97 87 GLU A N 1
ATOM 689 C CA . GLU A 1 87 ? 10.225 -21.900 17.311 1.00 52.97 87 GLU A CA 1
ATOM 690 C C . GLU A 1 87 ? 10.632 -22.194 18.772 1.00 52.97 87 GLU A C 1
ATOM 692 O O . GLU A 1 87 ? 9.755 -22.391 19.610 1.00 52.97 87 GLU A O 1
ATOM 697 N N . ASP A 1 88 ? 11.914 -22.023 19.123 1.00 54.12 88 ASP A N 1
ATOM 698 C CA . ASP A 1 88 ? 12.416 -22.134 20.509 1.00 54.12 88 ASP A CA 1
ATOM 699 C C . ASP A 1 88 ? 11.996 -20.961 21.427 1.00 54.12 88 ASP A C 1
ATOM 701 O O . ASP A 1 88 ? 12.065 -21.058 22.651 1.00 54.12 88 ASP A O 1
ATOM 705 N N . THR A 1 89 ? 11.542 -19.830 20.867 1.00 56.38 89 THR A N 1
ATOM 706 C CA . THR A 1 89 ? 11.156 -18.630 21.642 1.00 56.38 89 THR A CA 1
ATOM 707 C C . THR A 1 89 ? 9.633 -18.488 21.805 1.00 56.38 89 THR A C 1
ATOM 709 O O . THR A 1 89 ? 9.160 -17.882 22.769 1.00 56.38 89 THR A O 1
ATOM 712 N N . VAL A 1 90 ? 8.825 -19.042 20.894 1.00 54.31 90 VAL A N 1
ATOM 713 C CA . VAL A 1 90 ? 7.356 -18.887 20.891 1.00 54.31 90 VAL A CA 1
ATOM 714 C C . VAL A 1 90 ? 6.685 -19.632 22.042 1.00 54.31 90 VAL A C 1
ATOM 716 O O . VAL A 1 90 ? 5.659 -19.158 22.538 1.00 54.31 90 VAL A O 1
ATOM 719 N N . GLU A 1 91 ? 7.279 -20.714 22.547 1.00 55.00 91 GLU A N 1
ATOM 720 C CA . GLU A 1 91 ? 6.742 -21.419 23.715 1.00 55.00 91 GLU A CA 1
ATOM 721 C C . GLU A 1 91 ? 6.773 -20.538 24.986 1.00 55.00 91 GLU A C 1
ATOM 723 O O . GLU A 1 91 ? 5.865 -20.609 25.809 1.00 55.00 91 GLU A O 1
ATOM 728 N N . GLY A 1 92 ? 7.717 -19.588 25.085 1.00 56.06 92 GLY A N 1
ATOM 729 C CA . GLY A 1 92 ? 7.814 -18.629 26.198 1.00 56.06 92 GLY A CA 1
ATOM 730 C C . GLY A 1 92 ? 7.047 -17.303 26.026 1.00 56.06 92 GLY A C 1
ATOM 731 O O . GLY A 1 92 ? 6.855 -16.575 27.002 1.00 56.06 92 GLY A O 1
ATOM 732 N N . VAL A 1 93 ? 6.596 -16.949 24.814 1.00 54.16 93 VAL A N 1
ATOM 733 C CA . VAL A 1 93 ? 5.932 -15.650 24.528 1.00 54.16 93 VAL A CA 1
ATOM 734 C C . VAL A 1 93 ? 4.405 -15.769 24.428 1.00 54.16 93 VAL A C 1
ATOM 736 O O . VAL A 1 93 ? 3.691 -14.779 24.619 1.00 54.16 93 VAL A O 1
ATOM 739 N N . LYS A 1 94 ? 3.876 -16.979 24.213 1.00 54.59 94 LYS A N 1
ATOM 740 C CA . LYS A 1 94 ? 2.430 -17.234 24.088 1.00 54.59 94 LYS A CA 1
ATOM 741 C C . LYS A 1 94 ? 1.630 -16.817 25.335 1.00 54.59 94 LYS A C 1
ATOM 743 O O . LYS A 1 94 ? 0.511 -16.326 25.199 1.00 54.59 94 LYS A O 1
ATOM 748 N N . GLU A 1 95 ? 2.217 -16.898 26.531 1.00 56.94 95 GLU A N 1
ATOM 749 C CA . GLU A 1 95 ? 1.551 -16.474 27.775 1.00 56.94 95 GLU A CA 1
ATOM 750 C C . GLU A 1 95 ? 1.542 -14.948 27.993 1.00 56.94 95 GLU A C 1
ATOM 752 O O . GLU A 1 95 ? 0.567 -14.408 28.516 1.00 56.94 95 GLU A O 1
ATOM 757 N N . LYS A 1 96 ? 2.571 -14.211 27.546 1.00 56.22 96 LYS A N 1
ATOM 758 C CA . LYS A 1 96 ? 2.635 -12.740 27.701 1.00 56.22 96 LYS A CA 1
ATOM 759 C C . LYS A 1 96 ? 1.948 -11.965 26.572 1.00 56.22 96 LYS A C 1
ATOM 761 O O . LYS A 1 96 ? 1.513 -10.835 26.794 1.00 56.22 96 LYS A O 1
ATOM 766 N N . ALA A 1 97 ? 1.816 -12.547 25.380 1.00 53.84 97 ALA A N 1
ATOM 767 C CA . ALA A 1 97 ? 1.190 -11.880 24.236 1.00 53.84 97 ALA A CA 1
ATOM 768 C C . ALA A 1 97 ? -0.352 -11.876 24.295 1.00 53.84 97 ALA A C 1
ATOM 770 O O . ALA A 1 97 ? -0.967 -10.874 23.920 1.00 53.84 97 ALA A O 1
ATOM 771 N N . ASN A 1 98 ? -0.981 -12.929 24.839 1.00 59.66 98 ASN A N 1
ATOM 772 C CA . ASN A 1 98 ? -2.446 -13.010 24.955 1.00 59.66 98 ASN A CA 1
ATOM 773 C C . ASN A 1 98 ? -3.043 -11.867 25.797 1.00 59.66 98 ASN A C 1
ATOM 775 O O . ASN A 1 98 ? -4.093 -11.321 25.460 1.00 59.66 98 ASN A O 1
ATOM 779 N N . GLY A 1 99 ? -2.352 -11.449 26.862 1.00 64.69 99 GLY A N 1
ATOM 780 C CA . GLY A 1 99 ? -2.826 -10.372 27.735 1.00 64.69 99 GLY A CA 1
ATOM 781 C C . GLY A 1 99 ? -2.830 -8.986 27.079 1.00 64.69 99 GLY A C 1
ATOM 782 O O . GLY A 1 99 ? -3.630 -8.131 27.458 1.00 64.69 99 GLY A O 1
ATOM 783 N N . THR A 1 100 ? -1.960 -8.745 26.094 1.00 71.38 100 THR A N 1
ATOM 784 C CA . THR A 1 100 ? -1.904 -7.456 25.387 1.00 71.38 100 THR A CA 1
ATOM 785 C C . THR A 1 100 ? -2.971 -7.387 24.300 1.00 71.38 100 THR A C 1
ATOM 787 O O . THR A 1 100 ? -3.666 -6.379 24.212 1.00 71.38 100 THR A O 1
ATOM 790 N N . ILE A 1 101 ? -3.180 -8.468 23.539 1.00 79.25 101 ILE A N 1
ATOM 791 C CA . ILE A 1 101 ? -4.225 -8.525 22.503 1.00 79.25 101 ILE A CA 1
ATOM 792 C C . ILE A 1 101 ? -5.623 -8.355 23.112 1.00 79.25 101 ILE A C 1
ATOM 794 O O . ILE A 1 101 ? -6.389 -7.527 22.625 1.00 79.25 101 ILE A O 1
ATOM 798 N N . GLY A 1 102 ? -5.922 -9.016 24.237 1.00 82.69 102 GLY A N 1
ATOM 799 C CA . GLY A 1 102 ? -7.222 -8.860 24.906 1.00 82.69 102 GLY A CA 1
ATOM 800 C C . GLY A 1 102 ? -7.505 -7.430 25.398 1.00 82.69 102 GLY A C 1
ATOM 801 O O . GLY A 1 102 ? -8.649 -6.979 25.397 1.00 82.69 102 GLY A O 1
ATOM 802 N N . LYS A 1 103 ? -6.469 -6.660 25.765 1.00 85.12 103 LYS A N 1
ATOM 803 C CA . LYS A 1 103 ? -6.633 -5.235 26.114 1.00 85.12 103 LYS A CA 1
ATOM 804 C C . LYS A 1 103 ? -6.969 -4.382 24.890 1.00 85.12 103 LYS A C 1
ATOM 806 O O . LYS A 1 103 ? -7.785 -3.471 25.010 1.00 85.12 103 LYS A O 1
ATOM 811 N N . LEU A 1 104 ? -6.367 -4.663 23.730 1.00 87.31 104 LEU A N 1
ATOM 812 C CA . LEU A 1 104 ? -6.721 -3.973 22.485 1.00 87.31 104 LEU A CA 1
ATOM 813 C C . LEU A 1 104 ? -8.153 -4.301 22.048 1.00 87.31 104 LEU A C 1
ATOM 815 O O . LEU A 1 104 ? -8.875 -3.389 21.653 1.00 87.31 104 LEU A O 1
ATOM 819 N N . GLU A 1 105 ? -8.568 -5.562 22.174 1.00 86.88 105 GLU A N 1
ATOM 820 C CA . GLU A 1 105 ? -9.937 -5.999 21.878 1.00 86.88 105 GLU A CA 1
ATOM 821 C C . GLU A 1 105 ? -10.955 -5.265 22.762 1.00 86.88 105 GLU A C 1
ATOM 823 O O . GLU A 1 105 ? -11.885 -4.647 22.254 1.00 86.88 105 GLU A O 1
ATOM 828 N N . SER A 1 106 ? -10.704 -5.185 24.073 1.00 89.31 106 SER A N 1
ATOM 829 C CA . SER A 1 106 ? -11.577 -4.454 25.001 1.00 89.31 106 SER A CA 1
ATOM 830 C C . SER A 1 106 ? -11.702 -2.958 24.671 1.00 89.31 106 SER A C 1
ATOM 832 O O . SER A 1 106 ? -12.801 -2.396 24.718 1.00 89.31 106 SER A O 1
ATOM 834 N N . VAL A 1 107 ? -10.599 -2.294 24.305 1.00 92.25 107 VAL A N 1
ATOM 835 C CA . VAL A 1 107 ? -10.632 -0.873 23.915 1.00 92.25 107 VAL A CA 1
ATOM 836 C C . VAL A 1 107 ? -11.381 -0.686 22.596 1.00 92.25 107 VAL A C 1
ATOM 838 O O . VAL A 1 107 ? -12.139 0.278 22.459 1.00 92.25 107 VAL A O 1
ATOM 841 N N . PHE A 1 108 ? -11.193 -1.588 21.633 1.00 92.75 108 PHE A N 1
ATOM 842 C CA . PHE A 1 108 ? -11.917 -1.565 20.366 1.00 92.75 108 PHE A CA 1
ATOM 843 C C . PHE A 1 108 ? -13.423 -1.733 20.585 1.00 92.75 108 PHE A C 1
ATOM 845 O O . PHE A 1 108 ? -14.195 -0.880 20.143 1.00 92.75 108 PHE A O 1
ATOM 852 N N . ASP A 1 109 ? -13.834 -2.737 21.359 1.00 91.44 109 ASP A N 1
ATOM 853 C CA . ASP A 1 109 ? -15.236 -2.990 21.699 1.00 91.44 109 ASP A CA 1
ATOM 854 C C . ASP A 1 109 ? -15.888 -1.785 22.373 1.00 91.44 109 ASP A C 1
ATOM 856 O O . ASP A 1 109 ? -17.012 -1.401 22.036 1.00 91.44 109 ASP A O 1
ATOM 860 N N . GLN A 1 110 ? -15.171 -1.122 23.283 1.00 92.75 110 GLN A N 1
ATOM 861 C CA . GLN A 1 110 ? -15.663 0.088 23.935 1.00 92.75 110 GLN A CA 1
ATOM 862 C C . GLN A 1 110 ? -15.839 1.244 22.936 1.00 92.75 110 GLN A C 1
ATOM 864 O O . GLN A 1 110 ? -16.812 2.001 23.019 1.00 92.75 110 GLN A O 1
ATOM 869 N N . ARG A 1 111 ? -14.912 1.404 21.981 1.00 94.25 111 ARG A N 1
ATOM 870 C CA . ARG A 1 111 ? -14.998 2.441 20.939 1.00 94.25 111 ARG A CA 1
ATOM 871 C C . ARG A 1 111 ? -16.147 2.169 19.973 1.00 94.25 111 ARG A C 1
ATOM 873 O O . ARG A 1 111 ? -16.898 3.100 19.683 1.00 94.25 111 ARG A O 1
ATOM 880 N N . VAL A 1 112 ? -16.312 0.922 19.533 1.00 93.94 112 VAL A N 1
ATOM 881 C CA . VAL A 1 112 ? -17.413 0.495 18.658 1.00 93.94 112 VAL A CA 1
ATOM 882 C C . VAL A 1 112 ? -18.752 0.677 19.363 1.00 93.94 112 VAL A C 1
ATOM 884 O O . VAL A 1 112 ? -19.635 1.336 18.820 1.00 93.94 112 VAL A O 1
ATOM 887 N N . SER A 1 113 ? -18.877 0.211 20.608 1.00 93.31 113 SER A N 1
ATOM 888 C CA . SER A 1 113 ? -20.094 0.381 21.413 1.00 93.31 113 SER A CA 1
ATOM 889 C C . SER A 1 113 ? -20.481 1.857 21.547 1.00 93.31 113 SER A C 1
ATOM 891 O O . SER A 1 113 ? -21.630 2.226 21.317 1.00 93.31 113 SER A O 1
ATOM 893 N N . LYS A 1 114 ? -19.509 2.739 21.822 1.00 91.12 114 LYS A N 1
ATOM 894 C CA . LYS A 1 114 ? -19.748 4.186 21.938 1.00 91.12 114 LYS A CA 1
ATOM 895 C C . LYS A 1 114 ? -20.152 4.839 20.612 1.00 91.12 114 LYS A C 1
ATOM 897 O O . LYS A 1 114 ? -20.919 5.801 20.616 1.00 91.12 114 LYS A O 1
ATOM 902 N N . ALA A 1 115 ? -19.623 4.364 19.484 1.00 94.31 115 ALA A N 1
ATOM 903 C CA . ALA A 1 115 ? -20.015 4.850 18.163 1.00 94.31 115 ALA A CA 1
ATOM 904 C C . ALA A 1 115 ? -21.452 4.432 17.820 1.00 94.31 115 ALA A C 1
ATOM 906 O O . ALA A 1 115 ? -22.235 5.272 17.382 1.00 94.31 115 ALA A O 1
ATOM 907 N N . LEU A 1 116 ? -21.817 3.175 18.094 1.00 92.62 116 LEU A N 1
ATOM 908 C CA . LEU A 1 116 ? -23.177 2.664 17.900 1.00 92.62 116 LEU A CA 1
ATOM 909 C C . LEU A 1 116 ? -24.198 3.447 18.734 1.00 92.62 116 LEU A C 1
ATOM 911 O O . LEU A 1 116 ? -25.184 3.931 18.182 1.00 92.62 116 LEU A O 1
ATOM 915 N N . GLN A 1 117 ? -23.903 3.693 20.014 1.00 88.12 117 GLN A N 1
ATOM 916 C CA . GLN A 1 117 ? -24.745 4.518 20.889 1.00 88.12 117 GLN A CA 1
ATOM 917 C C . GLN A 1 117 ? -24.962 5.933 20.336 1.00 88.12 117 GLN A C 1
ATOM 919 O O . GLN A 1 117 ? -26.085 6.432 20.336 1.00 88.12 117 GLN A O 1
ATOM 924 N N . LYS A 1 118 ? -23.909 6.585 19.818 1.00 90.69 118 LYS A N 1
ATOM 925 C CA . LYS A 1 118 ? -24.029 7.916 19.193 1.00 90.69 118 LYS A CA 1
ATOM 926 C C . LYS A 1 118 ? -24.925 7.919 17.953 1.00 90.69 118 LYS A C 1
ATOM 928 O O . LYS A 1 118 ? -25.543 8.938 17.670 1.00 90.69 118 LYS A O 1
ATOM 933 N N . MET A 1 119 ? -24.987 6.802 17.234 1.00 90.12 119 MET A N 1
ATOM 934 C CA . MET A 1 119 ? -25.856 6.617 16.070 1.00 90.12 119 MET A CA 1
ATOM 935 C C . MET A 1 119 ? -27.272 6.154 16.452 1.00 90.12 119 MET A C 1
ATOM 937 O O . MET A 1 119 ? -28.085 5.903 15.567 1.00 90.12 119 MET A O 1
ATOM 941 N N . GLY A 1 120 ? -27.575 6.024 17.750 1.00 87.69 120 GLY A N 1
ATOM 942 C CA . GLY A 1 120 ? -28.863 5.532 18.242 1.00 87.69 120 GLY A CA 1
ATOM 943 C C . GLY A 1 120 ? -29.053 4.022 18.082 1.00 87.69 120 GLY A C 1
ATOM 944 O O . GLY A 1 120 ? -30.176 3.537 18.194 1.00 87.69 120 GLY A O 1
ATOM 945 N N . ILE A 1 121 ? -27.979 3.274 17.813 1.00 92.75 121 ILE A N 1
ATOM 946 C CA . ILE A 1 121 ? -2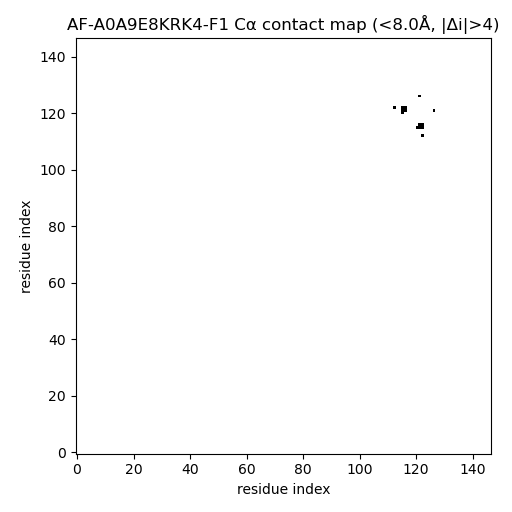8.022 1.821 17.653 1.00 92.75 121 ILE A CA 1
ATOM 947 C C . ILE A 1 121 ? -27.769 1.174 19.023 1.00 92.75 121 ILE A C 1
ATOM 949 O O . ILE A 1 121 ? -26.665 1.316 19.558 1.00 92.75 121 ILE A O 1
ATOM 953 N N . PRO A 1 122 ? -28.751 0.455 19.596 1.00 85.94 122 PRO A N 1
ATOM 954 C CA . PRO A 1 122 ? -28.572 -0.227 20.870 1.00 85.94 122 PRO A CA 1
ATOM 955 C C . PRO A 1 122 ? -27.614 -1.413 20.726 1.00 85.94 122 PRO A C 1
ATOM 957 O O . PRO A 1 122 ? -27.664 -2.178 19.760 1.00 85.94 122 PRO A O 1
ATOM 960 N N . THR A 1 123 ? -26.744 -1.588 21.713 1.00 88.50 123 THR A N 1
ATOM 961 C CA . THR A 1 123 ? -25.807 -2.711 21.770 1.00 88.50 123 THR A CA 1
ATOM 962 C C . THR A 1 123 ? -26.479 -3.968 22.325 1.00 88.50 123 THR A C 1
ATOM 964 O O . THR A 1 123 ? -27.454 -3.916 23.078 1.00 88.50 123 THR A O 1
ATOM 967 N N . ARG A 1 124 ? -25.919 -5.144 22.017 1.00 86.50 124 ARG A N 1
ATOM 968 C CA . ARG A 1 124 ? -26.425 -6.427 22.540 1.00 86.50 124 ARG A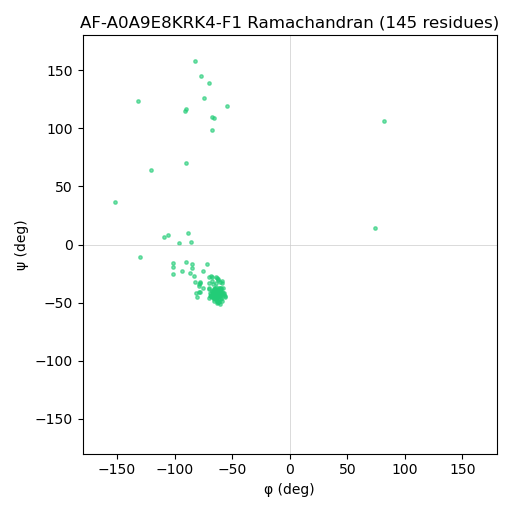 CA 1
ATOM 969 C C . ARG A 1 124 ? -26.417 -6.490 24.072 1.00 86.50 124 ARG A C 1
ATOM 971 O O . ARG A 1 124 ? -27.278 -7.142 24.655 1.00 86.50 124 ARG A O 1
ATOM 978 N N . ALA A 1 125 ? -25.444 -5.845 24.715 1.00 85.69 125 ALA A N 1
ATOM 979 C CA . ALA A 1 125 ? -25.350 -5.790 26.170 1.00 85.69 125 ALA A CA 1
ATOM 980 C C . ALA A 1 125 ? -26.509 -4.987 26.781 1.00 85.69 125 ALA A C 1
ATOM 982 O O . ALA A 1 125 ? -27.124 -5.441 27.741 1.00 85.69 125 ALA A O 1
ATOM 983 N N . GLU A 1 126 ? -26.850 -3.842 26.186 1.00 86.00 126 GLU A N 1
ATOM 984 C CA . GLU A 1 126 ? -27.975 -3.006 26.622 1.00 86.00 126 GLU A CA 1
ATOM 985 C C . GLU A 1 126 ? -29.317 -3.714 26.430 1.00 86.00 126 GLU A C 1
ATOM 987 O O . GLU A 1 126 ? -30.145 -3.700 27.336 1.00 86.00 126 GLU A O 1
ATOM 992 N N . ILE A 1 127 ? -29.506 -4.404 25.299 1.00 91.19 127 ILE A N 1
ATOM 993 C CA . ILE A 1 127 ? -30.720 -5.194 25.044 1.00 91.19 127 ILE A CA 1
ATOM 994 C C . ILE A 1 127 ? -30.899 -6.264 26.126 1.00 91.19 127 ILE A C 1
ATOM 996 O O . ILE A 1 127 ? -31.957 -6.341 26.744 1.00 91.19 127 ILE A O 1
ATOM 1000 N N . LYS A 1 128 ? -29.845 -7.031 26.431 1.00 91.06 128 LYS A N 1
ATOM 1001 C CA . LYS A 1 128 ? -29.892 -8.048 27.493 1.00 91.06 128 LYS A CA 1
ATOM 1002 C C . LYS A 1 128 ? -30.160 -7.453 28.876 1.00 91.06 128 LYS A C 1
ATOM 1004 O O . LYS A 1 128 ? -30.876 -8.051 29.675 1.00 91.06 128 LYS A O 1
ATOM 1009 N N . ALA A 1 129 ? -29.575 -6.294 29.179 1.00 92.00 129 ALA A N 1
ATOM 1010 C CA . ALA A 1 129 ? -29.801 -5.616 30.452 1.00 92.00 129 ALA A CA 1
ATOM 1011 C C . ALA A 1 129 ? -31.265 -5.172 30.604 1.00 92.00 129 ALA A C 1
ATOM 1013 O O . ALA A 1 129 ? -31.835 -5.302 31.687 1.00 92.00 129 ALA A O 1
ATOM 1014 N N . LEU A 1 130 ? -31.884 -4.692 29.522 1.00 90.69 130 LEU A N 1
ATOM 1015 C CA . LEU A 1 130 ? -33.304 -4.346 29.497 1.00 90.69 130 LEU A CA 1
ATOM 1016 C C . LEU A 1 130 ? -34.199 -5.586 29.610 1.00 90.69 130 LEU A C 1
ATOM 1018 O O . LEU A 1 130 ? -35.152 -5.565 30.383 1.00 90.69 130 LEU A O 1
ATOM 1022 N N . GLU A 1 131 ? -33.878 -6.676 28.909 1.00 93.19 131 GLU A N 1
ATOM 1023 C CA . GLU A 1 131 ? -34.597 -7.955 29.033 1.00 93.19 131 GLU A CA 1
ATOM 1024 C C . GLU A 1 131 ? -34.612 -8.453 30.484 1.00 93.19 131 GLU A C 1
ATOM 1026 O O . GLU A 1 131 ? -35.668 -8.815 31.002 1.00 93.19 131 GLU A O 1
ATOM 1031 N N . ALA A 1 132 ? -33.467 -8.400 31.171 1.00 93.44 132 ALA A N 1
ATOM 1032 C CA . ALA A 1 132 ? -33.365 -8.797 32.573 1.00 93.44 132 ALA A CA 1
ATOM 1033 C C . ALA A 1 132 ? -34.216 -7.911 33.500 1.00 93.44 132 ALA A C 1
ATOM 1035 O O . ALA A 1 132 ? -34.912 -8.426 34.374 1.00 93.44 132 ALA A O 1
ATOM 1036 N N . GLN A 1 133 ? -34.205 -6.589 33.292 1.00 92.62 133 GLN A N 1
ATOM 1037 C CA . GLN A 1 133 ? -35.050 -5.663 34.057 1.00 92.62 133 GLN A CA 1
ATOM 1038 C C . GLN A 1 133 ? -36.540 -5.926 33.824 1.00 92.62 133 GLN A C 1
ATOM 1040 O O . GLN A 1 133 ? -37.329 -5.893 34.765 1.00 92.62 133 GLN A O 1
ATOM 1045 N N . ILE A 1 134 ? -36.932 -6.221 32.584 1.00 94.75 134 ILE A N 1
ATOM 1046 C CA . ILE A 1 134 ? -38.316 -6.553 32.239 1.00 94.75 134 ILE A CA 1
ATOM 1047 C C . ILE A 1 134 ? -38.751 -7.852 32.923 1.00 94.75 134 ILE A C 1
ATOM 1049 O O . ILE A 1 134 ? -39.860 -7.910 33.451 1.00 94.75 134 ILE A O 1
ATOM 1053 N N . GLU A 1 135 ? -37.913 -8.889 32.929 1.00 93.62 135 GLU A N 1
ATOM 1054 C CA . GLU A 1 135 ? -38.228 -10.150 33.610 1.00 93.62 135 GLU A CA 1
ATOM 1055 C C . GLU A 1 135 ? -38.375 -9.966 35.127 1.00 93.62 135 GLU A C 1
ATOM 1057 O O . GLU A 1 135 ? -39.330 -10.479 35.716 1.00 93.62 135 GLU A O 1
ATOM 1062 N N . GLU A 1 136 ? -37.508 -9.167 35.750 1.00 92.19 136 GLU A N 1
ATOM 1063 C CA . GLU A 1 136 ? -37.611 -8.839 37.175 1.00 92.19 136 GLU A CA 1
ATOM 1064 C C . GLU A 1 136 ? -38.896 -8.055 37.490 1.00 92.19 136 GLU A C 1
ATOM 1066 O O . GLU A 1 136 ? -39.657 -8.428 38.383 1.00 92.19 136 GLU A O 1
ATOM 1071 N N . LEU A 1 137 ? -39.217 -7.024 36.701 1.00 90.56 137 LEU A N 1
ATOM 1072 C CA . LEU A 1 137 ? -40.457 -6.258 36.869 1.00 90.56 137 LEU A CA 1
ATOM 1073 C C . LEU A 1 137 ? -41.706 -7.125 36.654 1.00 90.56 137 LEU A C 1
ATOM 1075 O O . LEU A 1 137 ? -42.676 -7.020 37.407 1.00 90.56 137 LEU A O 1
ATOM 1079 N N . LYS A 1 138 ? -41.694 -8.022 35.659 1.00 90.25 138 LYS A N 1
ATOM 1080 C CA . LYS A 1 138 ? -42.781 -8.990 35.437 1.00 90.25 138 LYS A CA 1
ATOM 1081 C C . LYS A 1 138 ? -42.963 -9.913 36.635 1.00 90.25 138 LYS A C 1
ATOM 1083 O O . LYS A 1 138 ? -44.099 -10.261 36.959 1.00 90.25 138 LYS A O 1
ATOM 1088 N N . LYS A 1 139 ? -41.873 -10.342 37.271 1.00 91.12 139 LYS A N 1
ATOM 1089 C CA . LYS A 1 139 ? -41.926 -11.185 38.465 1.00 91.12 139 LYS A CA 1
ATOM 1090 C C . LYS A 1 139 ? -42.559 -10.430 39.635 1.00 91.12 139 LYS A C 1
ATOM 1092 O O . LYS A 1 139 ? -43.525 -10.931 40.203 1.00 91.12 139 LYS A O 1
ATOM 1097 N N . GLN A 1 140 ? -42.112 -9.204 39.904 1.00 87.31 140 GLN A N 1
ATOM 1098 C CA . GLN A 1 140 ? -42.670 -8.354 40.962 1.00 87.31 140 GLN A CA 1
ATOM 1099 C C . GLN A 1 140 ? -44.160 -8.048 40.745 1.00 87.31 140 GLN A C 1
ATOM 1101 O O . GLN A 1 140 ? -44.946 -8.122 41.685 1.00 87.31 140 GLN A O 1
ATOM 1106 N N . LEU A 1 141 ? -44.588 -7.792 39.502 1.00 86.00 141 LEU A N 1
ATOM 1107 C CA . LEU A 1 141 ? -46.009 -7.616 39.169 1.00 86.00 141 LEU A CA 1
ATOM 1108 C C . LEU A 1 141 ? -46.834 -8.891 39.390 1.00 86.00 141 LEU A C 1
ATOM 1110 O O . LEU A 1 141 ? -47.959 -8.822 39.882 1.00 86.00 141 LEU A O 1
ATOM 1114 N N . LYS A 1 142 ? -46.293 -10.067 39.049 1.00 82.62 142 LYS A N 1
ATOM 1115 C CA . LYS A 1 142 ? -46.964 -11.355 39.298 1.00 82.62 142 LYS A CA 1
ATOM 1116 C C . LYS A 1 142 ? -47.066 -11.692 40.785 1.00 82.62 142 LYS A C 1
ATOM 1118 O O . LYS A 1 142 ? -47.999 -12.390 41.174 1.00 82.62 142 LYS A O 1
ATOM 1123 N N . GLU A 1 143 ? -46.107 -11.252 41.590 1.00 79.12 143 GLU A N 1
ATOM 1124 C CA . GLU A 1 143 ? -46.104 -11.438 43.044 1.00 79.12 143 GLU A CA 1
ATOM 1125 C C . GLU A 1 143 ? -47.041 -10.435 43.737 1.00 79.12 143 GLU A C 1
ATOM 1127 O O . GLU A 1 143 ? -47.810 -10.831 44.608 1.00 79.12 143 GLU A O 1
ATOM 1132 N N . GLY A 1 144 ? -47.061 -9.174 43.292 1.00 74.44 144 GLY A N 1
ATOM 1133 C CA . GLY A 1 144 ? -47.942 -8.127 43.820 1.00 74.44 144 GLY A CA 1
ATOM 1134 C C . GLY A 1 144 ? -49.407 -8.218 43.373 1.00 74.44 144 GLY A C 1
ATOM 1135 O O . GLY A 1 144 ? -50.279 -7.709 44.065 1.00 74.44 144 GLY A O 1
ATOM 1136 N N . GLY A 1 145 ? -49.704 -8.881 42.250 1.00 62.94 145 GLY A N 1
ATOM 1137 C CA . GLY A 1 145 ? -51.070 -9.093 41.743 1.00 62.94 145 GLY A CA 1
ATOM 1138 C C . GLY A 1 145 ? -51.780 -10.346 42.276 1.00 62.94 145 GLY A C 1
ATOM 1139 O O . GLY A 1 145 ? -52.810 -10.734 41.729 1.00 62.94 145 GLY A O 1
ATOM 1140 N N . LYS A 1 146 ? -51.210 -11.025 43.281 1.00 58.47 146 LYS A N 1
ATOM 1141 C CA . LYS A 1 146 ? -51.781 -12.222 43.934 1.00 58.47 146 LYS A CA 1
ATOM 1142 C C . LYS A 1 146 ? -52.353 -11.957 45.339 1.00 58.47 146 LYS A C 1
ATOM 1144 O O . LYS A 1 146 ? -52.688 -12.921 46.026 1.00 58.47 146 LYS A O 1
ATOM 1149 N N . GLY A 1 147 ? -52.447 -10.695 45.758 1.00 48.53 147 GLY A N 1
ATOM 1150 C CA . GLY A 1 147 ? -53.182 -10.252 46.953 1.00 48.53 147 GLY A CA 1
ATOM 1151 C C . GLY A 1 147 ? -54.462 -9.532 46.564 1.00 48.53 147 GLY A C 1
ATOM 1152 O O . GLY A 1 147 ? -55.422 -9.611 47.357 1.00 48.53 147 GLY A O 1
#

InterPro domains:
  IPR008769 Poly granule associated [PF05597] (27-143)
  IPR008769 Poly granule associated [PTHR38664] (26-143)
  IPR008769 Poly granule associated [TIGR01837] (34-143)